Protein AF-A0A9P6FN71-F1 (afdb_monomer)

Foldseek 3Di:
DDPPDDDDPVSVVVPDDPPDDDPDDDPDAAEDEDDPVQPDPVNVVVVVVVGHDHYDD

Nearest PDB structures (foldseek):
  3e0v-assembly1_D  TM=8.067E-01  e=1.547E-01  Leishmania mexicana

Radius of gyration: 19.06 Å; Cα contacts (8 Å, |Δi|>4): 33; chains: 1; bounding box: 38×20×49 Å

Solvent-accessible surface area (backbone atoms only — not comparable to full-atom values): 3890 Å² total; per-residue (Å²): 132,83,86,80,64,80,86,44,76,65,58,49,64,70,66,67,63,89,86,65,77,78,88,69,76,85,84,74,82,36,74,43,78,56,46,91,91,42,71,42,74,69,48,47,49,54,41,41,76,77,53,49,71,41,83,40,124

Secondary structure (DSSP, 8-state):
-------SHHHHHHT--SSPPP-SPP-SPPEEE--TTT-SHHHHHHHHHTT--EEE-

Mean predicted aligned error: 6.33 Å

pLDDT: mean 90.88, std 10.51, range [46.97, 97.38]

Organism: NCBI:txid979761

InterPro domains:
  IPR015793 Pyruvate kinase, barrel [PF00224] (26-57)
  IPR015813 Pyruvate/Phosphoenolpyruvate kinase-like domain superfamily [SSF51621] (7-57)
  IPR040442 Pyruvate kinase-like domain superfamily [G3DSA:3.20.20.60] (26-57)

Structure (mmCIF, N/CA/C/O backbone):
data_AF-A0A9P6FN71-F1
#
_entry.id   AF-A0A9P6FN71-F1
#
loop_
_atom_site.group_PDB
_atom_site.id
_atom_site.type_symbol
_atom_site.label_atom_id
_atom_site.label_alt_id
_atom_site.label_comp_id
_atom_site.label_asym_id
_atom_site.label_entity_id
_atom_site.label_seq_id
_atom_site.pdbx_PDB_ins_code
_atom_site.Cartn_x
_atom_site.Cartn_y
_atom_site.Cartn_z
_atom_site.occupancy
_atom_site.B_iso_or_equiv
_atom_site.auth_seq_id
_atom_site.auth_comp_id
_atom_site.auth_asym_id
_atom_site.auth_atom_id
_atom_site.pdbx_PDB_model_num
ATOM 1 N N . MET A 1 1 ? 21.162 -6.976 -32.114 1.00 46.97 1 MET A N 1
ATOM 2 C CA . MET A 1 1 ? 20.603 -5.735 -31.549 1.00 46.97 1 MET A CA 1
ATOM 3 C C . MET A 1 1 ? 21.192 -5.578 -30.172 1.00 46.97 1 MET A C 1
ATOM 5 O O . MET A 1 1 ? 21.012 -6.472 -29.357 1.00 46.97 1 MET A O 1
ATOM 9 N N . SER A 1 2 ? 21.997 -4.541 -29.987 1.00 48.09 2 SER A N 1
ATOM 10 C CA . SER A 1 2 ? 22.626 -4.222 -28.711 1.00 48.09 2 SER A CA 1
ATOM 11 C C . SER A 1 2 ? 21.544 -3.889 -27.685 1.00 48.09 2 SER A C 1
ATOM 13 O O . SER A 1 2 ? 20.585 -3.193 -28.012 1.00 48.09 2 SER A O 1
ATOM 15 N N . ASP A 1 3 ? 21.682 -4.439 -26.483 1.00 61.12 3 ASP A N 1
ATOM 16 C CA . ASP A 1 3 ? 20.880 -4.111 -25.306 1.00 61.12 3 ASP A CA 1
ATOM 17 C C . ASP A 1 3 ? 21.222 -2.678 -24.871 1.00 61.12 3 ASP A C 1
ATOM 19 O O . ASP A 1 3 ? 22.067 -2.446 -24.010 1.00 61.12 3 ASP A O 1
ATOM 23 N N . ASP A 1 4 ? 20.641 -1.686 -25.545 1.00 67.50 4 ASP A N 1
ATOM 24 C CA . ASP A 1 4 ? 20.672 -0.297 -25.093 1.00 67.50 4 ASP A CA 1
ATOM 25 C C . ASP A 1 4 ? 19.621 -0.140 -23.989 1.00 67.50 4 ASP A C 1
ATOM 27 O O . ASP A 1 4 ? 18.558 0.449 -24.169 1.00 67.50 4 ASP A O 1
ATOM 31 N N . GLY A 1 5 ? 19.911 -0.745 -22.835 1.00 78.88 5 GLY A N 1
ATOM 32 C CA . GLY A 1 5 ? 19.167 -0.499 -21.609 1.00 78.88 5 GLY A CA 1
ATOM 33 C C . GLY A 1 5 ? 19.189 0.991 -21.267 1.00 78.88 5 GLY A C 1
ATOM 34 O O . GLY A 1 5 ? 20.162 1.690 -21.551 1.00 78.88 5 GLY A O 1
ATOM 35 N N . ILE A 1 6 ? 18.105 1.468 -20.656 1.00 83.25 6 ILE A N 1
ATOM 36 C CA . ILE A 1 6 ? 17.919 2.866 -20.255 1.00 83.25 6 ILE A CA 1
ATOM 37 C C . ILE A 1 6 ? 19.157 3.373 -19.500 1.00 83.25 6 ILE A C 1
ATOM 39 O O . ILE A 1 6 ? 19.522 2.829 -18.454 1.00 83.25 6 ILE A O 1
ATOM 43 N N . LYS A 1 7 ? 19.809 4.419 -20.018 1.00 88.69 7 LYS A N 1
ATOM 44 C CA . LYS A 1 7 ? 21.150 4.829 -19.554 1.00 88.69 7 LYS A CA 1
ATOM 45 C C . LYS A 1 7 ? 21.122 5.919 -18.495 1.00 88.69 7 LYS A C 1
ATOM 47 O O . LYS A 1 7 ? 22.116 6.136 -17.804 1.00 88.69 7 LYS A O 1
ATOM 52 N N . THR A 1 8 ? 20.009 6.640 -18.380 1.00 94.31 8 THR A N 1
ATOM 53 C CA . THR A 1 8 ? 19.891 7.796 -17.485 1.00 94.31 8 THR A CA 1
ATOM 54 C C . THR A 1 8 ? 18.579 7.792 -16.711 1.00 94.31 8 THR A C 1
ATOM 56 O O . THR A 1 8 ? 17.559 7.295 -17.183 1.00 94.31 8 THR A O 1
ATOM 59 N N . ASN A 1 9 ? 18.581 8.422 -15.531 1.00 93.62 9 ASN A N 1
ATOM 60 C CA . ASN A 1 9 ? 17.363 8.609 -14.733 1.00 93.62 9 ASN A CA 1
ATOM 61 C C . ASN A 1 9 ? 16.284 9.406 -15.487 1.00 93.62 9 ASN A C 1
ATOM 63 O O . ASN A 1 9 ? 15.092 9.171 -15.289 1.00 93.62 9 ASN A O 1
ATOM 67 N N . LEU A 1 10 ? 16.698 10.343 -16.351 1.00 94.38 10 LEU A N 1
ATOM 68 C CA . LEU A 1 10 ? 15.776 11.151 -17.146 1.00 94.38 10 LEU A CA 1
ATOM 69 C C . LEU A 1 10 ? 15.055 10.297 -18.192 1.00 94.38 10 LEU A C 1
ATOM 71 O O . LEU A 1 10 ? 13.833 10.351 -18.273 1.00 94.38 10 LEU A O 1
ATOM 75 N N . GLU A 1 11 ? 15.795 9.484 -18.946 1.00 93.69 11 GLU A N 1
ATOM 76 C CA . GLU A 1 11 ? 15.232 8.544 -19.920 1.00 93.69 11 GLU A CA 1
ATOM 77 C C . GLU A 1 11 ? 14.306 7.525 -19.238 1.00 93.69 11 GLU A C 1
ATOM 79 O O . GLU A 1 11 ? 13.202 7.290 -19.717 1.00 93.69 11 GLU A O 1
ATOM 84 N N . TRP A 1 12 ? 14.692 7.018 -18.061 1.00 92.44 12 TRP A N 1
ATOM 85 C CA . TRP A 1 12 ? 13.875 6.084 -17.278 1.00 92.44 12 TRP A CA 1
ATOM 86 C C . TRP A 1 12 ? 12.540 6.678 -16.841 1.00 92.44 12 TRP A C 1
ATOM 88 O O . TRP A 1 12 ? 11.494 6.062 -17.018 1.00 92.44 12 TRP A O 1
ATOM 98 N N . THR A 1 13 ? 12.570 7.895 -16.300 1.00 93.88 13 THR A N 1
ATOM 99 C CA . THR A 1 13 ? 11.356 8.568 -15.820 1.00 93.88 13 THR A CA 1
ATOM 100 C C . THR A 1 13 ? 10.466 9.008 -16.984 1.00 93.88 13 THR A C 1
ATOM 102 O O . THR A 1 13 ? 9.244 8.981 -16.871 1.00 93.88 13 THR A O 1
ATOM 105 N N . SER A 1 14 ? 11.071 9.391 -18.113 1.00 93.25 14 SER A N 1
ATOM 106 C CA . SER A 1 14 ? 10.345 9.800 -19.323 1.00 93.25 14 SER A CA 1
ATOM 107 C C . SER A 1 14 ? 9.673 8.623 -20.033 1.00 93.25 14 SER A C 1
ATOM 109 O O . SER A 1 14 ? 8.684 8.825 -20.728 1.00 93.25 14 SER A O 1
ATOM 111 N N . ALA A 1 15 ? 10.189 7.405 -19.851 1.00 91.88 15 ALA A N 1
ATOM 112 C CA . ALA A 1 15 ? 9.627 6.173 -20.398 1.00 91.88 15 ALA A CA 1
ATOM 113 C C . ALA A 1 15 ? 8.503 5.563 -19.530 1.00 91.88 15 ALA A C 1
ATOM 115 O O . ALA A 1 15 ? 8.126 4.412 -19.747 1.00 91.88 15 ALA A O 1
ATOM 116 N N . LEU A 1 16 ? 7.982 6.292 -18.533 1.00 93.06 16 LEU A N 1
ATOM 117 C CA . LEU A 1 16 ? 6.887 5.809 -17.694 1.00 93.06 16 LEU A CA 1
ATOM 118 C C . LEU A 1 16 ? 5.585 5.711 -18.503 1.00 93.06 16 LEU A C 1
ATOM 120 O O . LEU A 1 16 ? 5.127 6.693 -19.083 1.00 93.06 16 LEU A O 1
ATOM 124 N N . ASP A 1 17 ? 4.974 4.531 -18.476 1.00 93.56 17 ASP A N 1
ATOM 125 C CA . ASP A 1 17 ? 3.737 4.213 -19.186 1.00 93.56 17 ASP A CA 1
ATOM 126 C C . ASP A 1 17 ? 2.607 3.914 -18.185 1.00 93.56 17 ASP A C 1
ATOM 128 O O . ASP A 1 17 ? 2.787 3.126 -17.253 1.00 93.56 17 ASP A O 1
ATOM 132 N N . ILE A 1 18 ? 1.450 4.563 -18.362 1.00 94.50 18 ILE A N 1
ATOM 133 C CA . ILE A 1 18 ? 0.260 4.395 -17.510 1.00 94.50 18 ILE A CA 1
ATOM 134 C C . ILE A 1 18 ? -0.592 3.186 -17.907 1.00 94.50 18 ILE A C 1
ATOM 136 O O . ILE A 1 18 ? -1.344 2.678 -17.075 1.00 94.50 18 ILE A O 1
ATOM 140 N N . ASP A 1 19 ? -0.472 2.726 -19.151 1.00 96.31 19 ASP A N 1
ATOM 141 C CA . ASP A 1 19 ? -1.212 1.576 -19.672 1.00 96.31 19 ASP A CA 1
ATOM 142 C C . ASP A 1 19 ? -0.466 0.259 -19.393 1.00 96.31 19 ASP A C 1
ATOM 144 O O . ASP A 1 19 ? -1.030 -0.836 -19.509 1.00 96.31 19 ASP A O 1
ATOM 148 N N . TYR A 1 20 ? 0.793 0.352 -18.955 1.00 93.00 20 TYR A N 1
ATOM 149 C CA . TYR A 1 20 ? 1.599 -0.791 -18.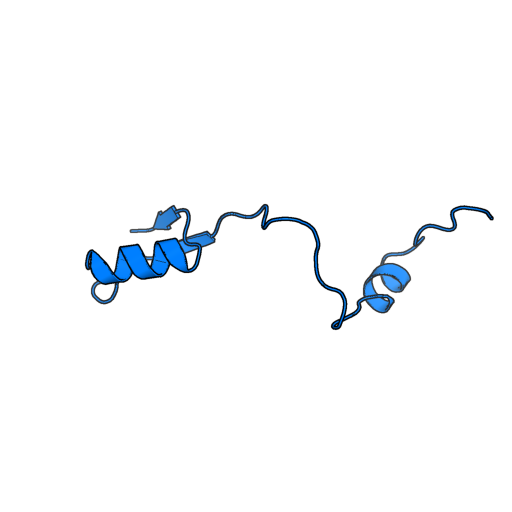555 1.00 93.00 20 TYR A CA 1
ATOM 150 C C . TYR A 1 20 ? 1.053 -1.462 -17.285 1.00 93.00 20 TYR A C 1
ATOM 152 O O . TYR A 1 20 ? 1.034 -0.893 -16.192 1.00 93.00 20 TYR A O 1
ATOM 160 N N . GLN A 1 21 ? 0.669 -2.733 -17.415 1.00 92.00 21 GLN A N 1
ATOM 161 C CA . GLN A 1 21 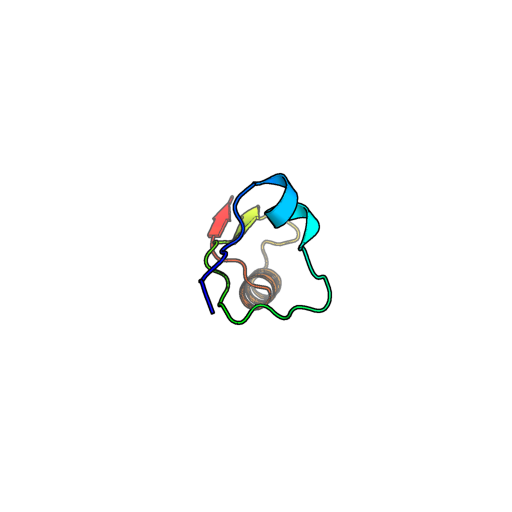? 0.219 -3.557 -16.295 1.00 92.00 21 GLN A CA 1
ATOM 162 C C . GLN A 1 21 ? 1.414 -4.234 -15.601 1.00 92.00 21 GLN A C 1
ATOM 164 O O . GLN A 1 21 ? 2.130 -5.017 -16.233 1.00 92.00 21 GLN A O 1
ATOM 169 N N . PRO A 1 22 ? 1.643 -3.999 -14.296 1.00 89.81 22 PRO A N 1
ATOM 170 C CA . PRO A 1 22 ? 2.746 -4.625 -13.583 1.00 89.81 22 PRO A CA 1
ATOM 171 C C . PRO A 1 22 ? 2.508 -6.132 -13.415 1.00 89.81 22 PRO A C 1
ATOM 173 O O . PRO A 1 22 ? 1.524 -6.563 -12.823 1.00 89.81 22 PRO A O 1
ATOM 176 N N . VAL A 1 23 ? 3.458 -6.946 -13.881 1.00 90.94 23 VAL A N 1
ATOM 177 C CA . VAL A 1 23 ? 3.415 -8.418 -13.747 1.00 90.94 23 VAL A CA 1
ATOM 178 C C . VAL A 1 23 ? 3.794 -8.922 -12.348 1.00 90.94 23 VA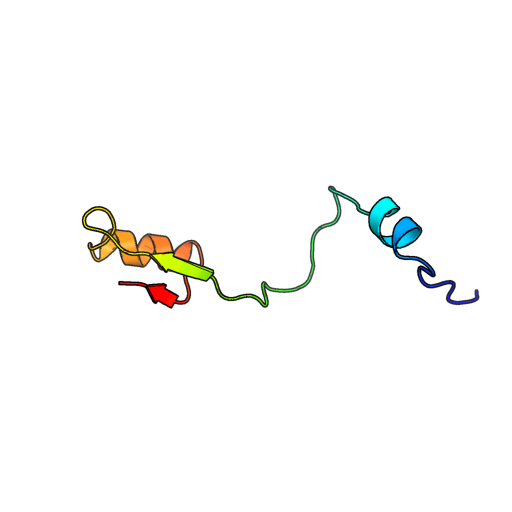L A C 1
ATOM 180 O O . VAL A 1 23 ? 3.488 -10.055 -11.981 1.00 90.94 23 VAL A O 1
ATOM 183 N N . ASN A 1 24 ? 4.477 -8.102 -11.548 1.00 84.56 24 ASN A N 1
ATOM 184 C CA . ASN A 1 24 ? 4.974 -8.495 -10.232 1.00 84.56 24 ASN A CA 1
ATOM 185 C C . ASN A 1 24 ? 3.922 -8.301 -9.133 1.00 84.56 24 ASN A C 1
ATOM 187 O O . ASN A 1 24 ? 3.228 -7.288 -9.080 1.00 84.56 24 ASN A O 1
ATOM 191 N N . THR A 1 25 ? 3.897 -9.224 -8.169 1.00 88.56 25 THR A N 1
ATOM 192 C CA . THR A 1 25 ? 3.140 -9.050 -6.924 1.00 88.56 25 THR A CA 1
ATOM 193 C C . THR A 1 25 ? 3.709 -7.908 -6.077 1.00 88.56 25 THR A C 1
ATOM 195 O O . THR A 1 25 ? 4.907 -7.602 -6.121 1.00 88.56 25 THR A O 1
ATOM 198 N N . ARG A 1 26 ? 2.846 -7.267 -5.273 1.00 92.12 26 ARG A N 1
ATOM 199 C CA . ARG A 1 26 ? 3.253 -6.192 -4.360 1.00 92.12 26 ARG A CA 1
ATOM 200 C C . ARG A 1 26 ? 4.288 -6.718 -3.363 1.00 92.12 26 ARG A C 1
ATOM 202 O O . ARG A 1 26 ? 3.982 -7.574 -2.540 1.00 92.12 26 ARG A O 1
ATOM 209 N N . LYS A 1 27 ? 5.503 -6.168 -3.416 1.00 93.31 27 LYS A N 1
ATOM 210 C CA . LYS A 1 27 ? 6.609 -6.539 -2.514 1.00 93.31 27 LYS A CA 1
ATOM 211 C C . LYS A 1 27 ? 6.585 -5.784 -1.183 1.00 93.31 27 LYS A C 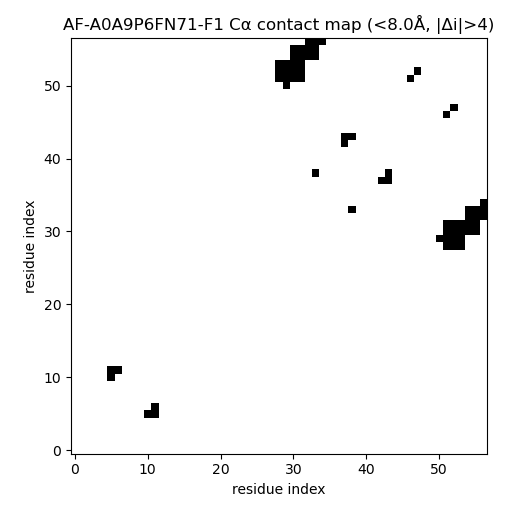1
ATOM 213 O O . LYS A 1 27 ? 7.194 -6.226 -0.217 1.00 93.31 27 LYS A O 1
ATOM 218 N N . THR A 1 28 ? 5.922 -4.632 -1.140 1.00 94.94 28 THR A N 1
ATOM 219 C CA . THR A 1 28 ? 5.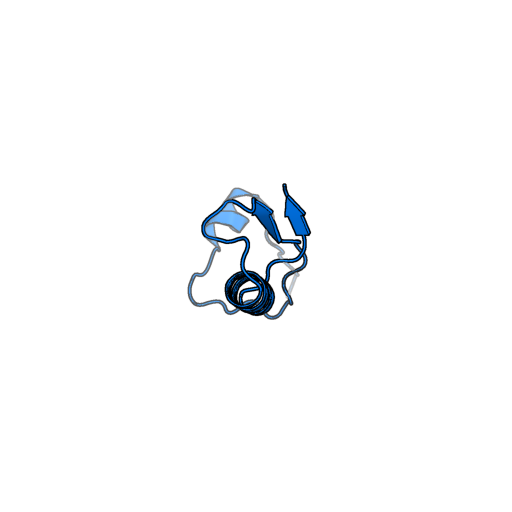880 -3.759 0.033 1.00 94.94 28 THR A CA 1
ATOM 220 C C . THR A 1 28 ? 4.719 -4.114 0.963 1.00 94.94 28 THR A C 1
ATOM 222 O O . THR A 1 28 ? 3.606 -4.422 0.522 1.00 94.94 28 THR A O 1
ATOM 225 N N . SER A 1 29 ? 4.982 -4.055 2.269 1.00 95.75 29 SER A N 1
ATOM 226 C CA . SER A 1 29 ? 3.965 -4.226 3.311 1.00 95.75 29 SER A CA 1
ATOM 227 C C . SER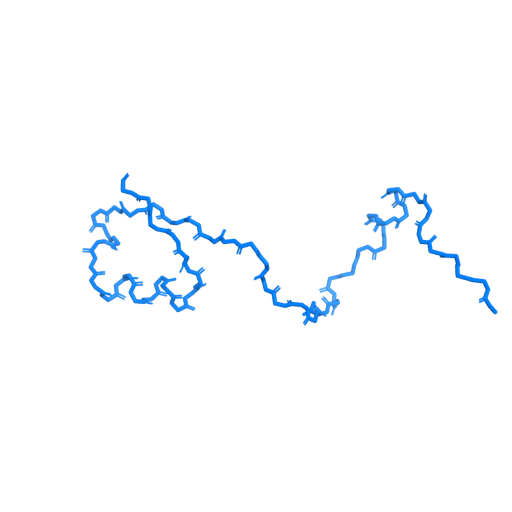 A 1 29 ? 3.174 -2.937 3.523 1.00 95.75 29 SER A C 1
ATOM 229 O O . SER A 1 29 ? 3.745 -1.847 3.488 1.00 95.75 29 SER A O 1
ATOM 231 N N . ILE A 1 30 ? 1.874 -3.059 3.802 1.00 97.38 30 ILE A N 1
ATOM 232 C CA . ILE A 1 30 ? 1.017 -1.927 4.181 1.00 97.38 30 ILE A CA 1
ATOM 233 C C . ILE A 1 30 ? 0.786 -1.938 5.692 1.00 97.38 30 ILE A C 1
ATOM 235 O O . ILE A 1 30 ? 0.353 -2.948 6.255 1.00 97.38 30 ILE A O 1
ATOM 239 N N . ILE A 1 31 ? 1.053 -0.798 6.331 1.00 97.31 31 ILE A N 1
ATOM 240 C CA . ILE A 1 31 ? 0.798 -0.564 7.755 1.00 97.31 31 ILE A CA 1
ATOM 241 C C . ILE A 1 31 ? -0.435 0.330 7.889 1.00 97.31 31 ILE A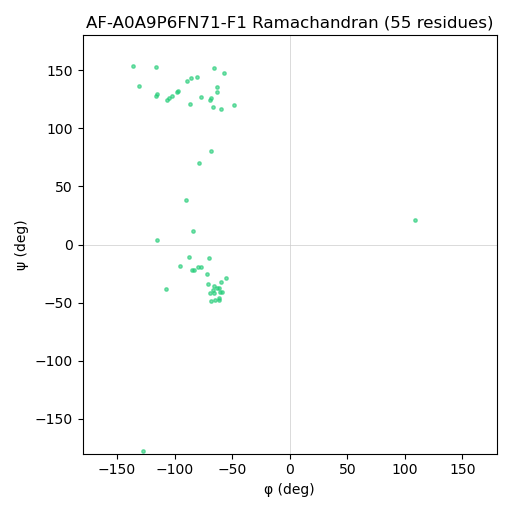 C 1
ATOM 243 O O . ILE A 1 31 ? -0.468 1.417 7.313 1.00 97.31 31 ILE A O 1
ATOM 247 N N . CYS A 1 32 ? -1.429 -0.101 8.664 1.00 96.38 32 CYS A N 1
ATOM 248 C CA . CYS A 1 32 ? -2.629 0.686 8.941 1.00 96.38 32 CYS A CA 1
ATOM 249 C C . CYS A 1 32 ? -2.723 1.017 10.433 1.00 96.38 32 CYS A C 1
ATOM 251 O O . CYS A 1 32 ? -2.662 0.123 11.278 1.00 96.38 32 CYS A O 1
ATOM 253 N N . THR A 1 33 ? -2.901 2.299 10.757 1.00 96.50 33 THR A N 1
ATOM 254 C CA . THR A 1 33 ? -3.190 2.736 12.129 1.00 96.50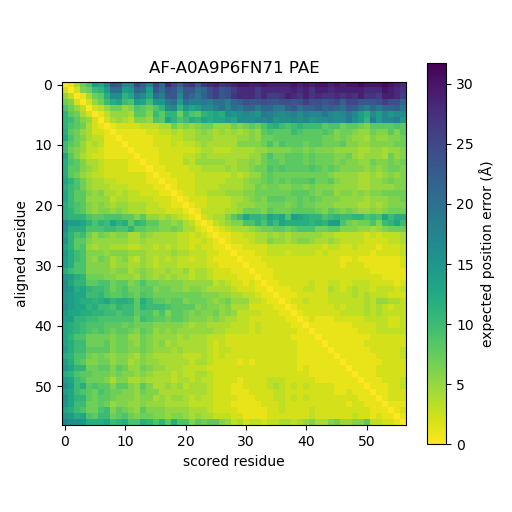 33 THR A CA 1
ATOM 255 C C . THR A 1 33 ? -4.651 2.458 12.462 1.00 96.50 33 THR A C 1
ATOM 257 O O . THR A 1 33 ? -5.545 2.868 11.717 1.00 96.50 33 THR A O 1
ATOM 260 N N . ILE A 1 34 ? -4.902 1.769 13.570 1.00 96.25 34 ILE A N 1
ATOM 261 C CA . ILE A 1 34 ? -6.249 1.395 13.996 1.00 96.25 34 ILE A CA 1
ATOM 262 C C . ILE A 1 34 ? -6.754 2.387 15.035 1.00 96.25 34 ILE A C 1
ATOM 264 O O . ILE A 1 34 ? -6.072 2.724 15.994 1.00 96.25 34 ILE A O 1
ATOM 268 N N . GLY A 1 35 ? -7.974 2.870 14.820 1.00 95.50 35 GLY A N 1
ATOM 269 C CA . GLY A 1 35 ? -8.671 3.758 15.739 1.00 95.50 35 GLY A CA 1
ATOM 270 C C . GLY A 1 35 ? -10.060 3.218 16.077 1.00 95.50 35 GLY A C 1
ATOM 271 O O . GLY A 1 35 ? -10.463 2.174 15.565 1.00 95.50 35 GLY A O 1
ATOM 272 N N . PRO A 1 36 ? -10.855 3.947 16.879 1.00 93.88 36 PRO A N 1
ATOM 273 C CA . PRO A 1 36 ? -12.166 3.481 17.342 1.00 93.88 36 PRO A CA 1
ATOM 274 C C . PRO A 1 36 ? -13.135 3.070 16.221 1.00 93.88 36 PRO A C 1
ATOM 276 O O . PRO A 1 36 ? -13.959 2.186 16.413 1.00 93.88 36 PRO A O 1
ATOM 279 N N . LYS A 1 37 ? -13.017 3.675 15.029 1.00 91.69 37 LYS A N 1
ATOM 280 C CA . LYS A 1 37 ? -13.849 3.354 13.854 1.00 91.69 37 LYS A CA 1
ATOM 281 C C . LYS A 1 37 ? -13.411 2.097 13.094 1.00 91.69 37 LYS A C 1
ATOM 283 O O . LYS A 1 37 ? -14.188 1.572 12.306 1.00 91.69 37 LYS A O 1
ATOM 288 N N . THR A 1 38 ? -12.171 1.651 13.277 1.00 89.50 38 THR A N 1
ATOM 289 C CA . THR A 1 38 ? -11.581 0.502 12.569 1.00 89.50 38 THR A CA 1
ATOM 290 C C . THR A 1 38 ? -11.242 -0.656 13.506 1.00 89.50 38 THR A C 1
ATOM 292 O O . THR A 1 38 ? -10.734 -1.674 13.049 1.00 89.50 38 THR A O 1
ATOM 295 N N . ASN A 1 39 ? -11.575 -0.534 14.794 1.00 92.94 39 ASN A N 1
ATOM 296 C CA . ASN A 1 39 ? -11.361 -1.546 15.827 1.00 92.94 39 ASN A CA 1
ATOM 297 C C . ASN A 1 39 ? -12.552 -2.517 15.967 1.00 92.94 39 ASN A C 1
ATOM 299 O O . ASN A 1 39 ? -12.947 -2.878 17.074 1.00 92.94 39 ASN A O 1
ATOM 303 N N . THR A 1 40 ? -13.171 -2.900 14.850 1.00 95.94 40 THR A N 1
ATOM 304 C CA . THR A 1 40 ? -14.157 -3.991 14.819 1.00 95.94 40 THR A CA 1
ATOM 305 C C . THR A 1 40 ? -13.627 -5.1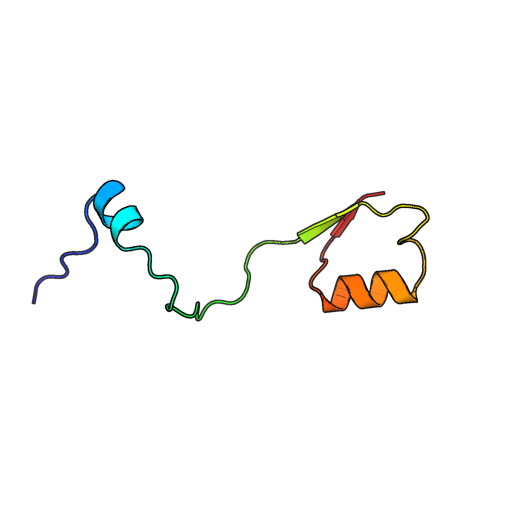24 13.953 1.00 95.94 40 THR A C 1
ATOM 307 O O . THR A 1 40 ? -12.834 -4.900 13.034 1.00 95.94 40 THR A O 1
ATOM 310 N N . VAL A 1 41 ? -14.057 -6.354 14.231 1.00 95.06 41 VAL A N 1
ATOM 311 C CA . VAL A 1 41 ? -13.573 -7.551 13.526 1.00 95.06 41 VAL A CA 1
ATOM 312 C C . VAL A 1 41 ? -13.898 -7.483 12.031 1.00 95.06 41 VAL A C 1
ATOM 314 O O . VAL A 1 41 ? -13.081 -7.853 11.184 1.00 95.06 41 VAL A O 1
ATOM 317 N N . GLU A 1 42 ? -15.062 -6.939 11.689 1.00 96.25 42 GLU A N 1
ATOM 318 C CA . GLU A 1 42 ? -15.528 -6.774 10.312 1.00 96.25 42 GLU A CA 1
ATOM 319 C C . GLU A 1 42 ? -14.648 -5.779 9.557 1.00 96.25 42 GLU A C 1
ATOM 321 O O . GLU A 1 42 ? -14.285 -6.015 8.405 1.00 96.25 42 GLU A O 1
ATOM 326 N N . MET A 1 43 ? -14.272 -4.673 10.205 1.00 96.25 43 MET A N 1
ATOM 327 C CA . MET A 1 43 ? -13.400 -3.666 9.603 1.00 96.25 43 MET A CA 1
ATOM 328 C C . MET A 1 43 ? -11.979 -4.186 9.423 1.00 96.25 43 MET A C 1
ATOM 330 O O . MET A 1 43 ? -11.393 -3.981 8.363 1.00 96.25 43 MET A O 1
ATOM 334 N N . LEU A 1 44 ? -11.440 -4.912 10.403 1.00 95.50 44 LEU A N 1
ATOM 335 C CA . LEU A 1 44 ? -10.119 -5.531 10.287 1.00 95.50 44 LEU A CA 1
ATOM 336 C C . LEU A 1 44 ? -10.072 -6.577 9.168 1.00 95.50 44 LEU A C 1
ATOM 338 O O . LEU A 1 44 ? -9.083 -6.643 8.438 1.00 95.50 44 LEU A O 1
ATOM 342 N N . SER A 1 45 ? -11.150 -7.342 8.987 1.00 96.25 45 SER A N 1
ATOM 343 C CA . SER A 1 45 ? -11.267 -8.315 7.892 1.00 96.25 45 SER A CA 1
ATOM 344 C C . SER A 1 45 ? -11.272 -7.617 6.531 1.00 96.25 45 SER A C 1
ATOM 346 O O . SER A 1 45 ? -10.460 -7.944 5.671 1.00 96.25 45 SER A O 1
ATOM 348 N N . LYS A 1 46 ? -12.079 -6.557 6.373 1.00 96.62 46 LYS A N 1
ATOM 349 C CA . LYS A 1 46 ? -12.086 -5.734 5.149 1.00 96.62 46 LYS A CA 1
ATOM 350 C C . LYS A 1 46 ? -10.721 -5.112 4.852 1.00 96.62 46 LYS A C 1
ATOM 352 O O . LYS A 1 46 ? -10.302 -5.067 3.700 1.00 96.62 46 LYS A O 1
ATOM 357 N N . LEU A 1 47 ? -10.020 -4.628 5.879 1.00 96.50 47 LEU A N 1
ATOM 358 C CA . LEU A 1 47 ? -8.683 -4.050 5.728 1.00 96.50 47 LEU A CA 1
ATOM 359 C C . LEU A 1 47 ? -7.655 -5.104 5.309 1.00 96.50 47 LEU A C 1
ATOM 361 O O . LEU A 1 47 ? -6.798 -4.819 4.474 1.00 96.50 47 LEU A O 1
ATOM 365 N N . ARG A 1 48 ? -7.747 -6.322 5.849 1.00 95.25 48 ARG A N 1
ATOM 366 C CA . ARG A 1 48 ? -6.902 -7.450 5.444 1.00 95.25 48 ARG A CA 1
ATOM 367 C C . ARG A 1 48 ? -7.112 -7.803 3.973 1.00 95.25 48 ARG A C 1
ATOM 369 O O . ARG A 1 48 ? -6.124 -7.925 3.255 1.00 95.25 48 ARG A O 1
ATOM 376 N N . ASP A 1 49 ? -8.361 -7.892 3.525 1.00 96.12 49 ASP A N 1
ATOM 377 C CA . ASP A 1 49 ? -8.695 -8.203 2.128 1.00 96.12 49 ASP A CA 1
ATOM 378 C C . ASP A 1 49 ? -8.247 -7.089 1.169 1.00 96.12 49 ASP A C 1
ATOM 380 O O . ASP A 1 49 ? -7.750 -7.361 0.079 1.00 96.12 49 ASP A O 1
ATOM 384 N N . ALA A 1 50 ? -8.325 -5.828 1.606 1.00 95.25 50 ALA A N 1
ATOM 385 C CA . ALA A 1 50 ? -7.780 -4.680 0.877 1.00 95.25 50 ALA A CA 1
ATOM 386 C C . ALA A 1 50 ? -6.236 -4.637 0.859 1.00 95.25 50 ALA A C 1
ATOM 388 O O . ALA A 1 50 ? -5.640 -3.862 0.108 1.00 95.25 50 ALA A O 1
ATOM 389 N N . GLY A 1 51 ? -5.569 -5.466 1.670 1.00 95.00 51 GLY A N 1
ATOM 390 C CA . GLY A 1 51 ? -4.122 -5.654 1.644 1.00 95.00 51 GLY A CA 1
ATOM 391 C C . GLY A 1 51 ? -3.351 -5.069 2.827 1.00 95.00 51 GLY A C 1
ATOM 392 O O . GLY A 1 51 ? -2.150 -4.850 2.682 1.00 95.00 51 GLY A O 1
ATOM 393 N N . MET A 1 52 ? -3.980 -4.822 3.978 1.00 96.88 52 MET A N 1
ATOM 394 C CA . MET A 1 52 ? -3.281 -4.509 5.232 1.00 96.88 52 MET A CA 1
ATOM 395 C C . MET A 1 52 ? -2.418 -5.697 5.684 1.00 96.88 52 MET A C 1
ATOM 397 O O . MET A 1 52 ? -2.901 -6.824 5.777 1.00 96.88 52 MET A O 1
ATOM 401 N N . ASN A 1 53 ? -1.151 -5.436 6.021 1.00 96.94 53 ASN A N 1
ATOM 402 C CA . ASN A 1 53 ? -0.234 -6.448 6.553 1.00 96.94 53 ASN A CA 1
ATOM 403 C C . ASN A 1 53 ? 0.050 -6.263 8.047 1.00 96.94 53 ASN A C 1
ATOM 405 O O . ASN A 1 53 ? 0.195 -7.251 8.761 1.00 96.94 53 ASN A O 1
ATOM 409 N N . ILE A 1 54 ? 0.169 -5.016 8.509 1.00 96.00 54 ILE A N 1
ATOM 410 C CA . ILE A 1 54 ? 0.598 -4.684 9.873 1.00 96.00 54 ILE A CA 1
ATOM 411 C C . ILE A 1 54 ? -0.372 -3.668 10.475 1.00 96.00 54 ILE A C 1
ATOM 413 O O . ILE A 1 54 ? -0.749 -2.692 9.826 1.00 96.00 54 ILE A O 1
ATOM 417 N N . VAL A 1 55 ? -0.737 -3.885 11.736 1.00 95.50 55 VAL A N 1
ATOM 418 C CA . VAL A 1 55 ? -1.553 -2.964 12.531 1.00 95.50 55 VAL A CA 1
ATOM 419 C C . VAL A 1 55 ? -0.644 -2.098 13.397 1.00 95.50 55 VAL A C 1
ATOM 421 O O . VAL A 1 55 ? 0.236 -2.612 14.087 1.00 95.50 55 VAL A O 1
ATOM 424 N N . ARG A 1 56 ? -0.881 -0.785 13.382 1.00 96.69 56 ARG A N 1
ATOM 425 C CA . ARG A 1 56 ? -0.317 0.167 14.343 1.00 96.69 56 ARG A CA 1
ATOM 426 C C . ARG A 1 56 ? -1.419 0.600 15.309 1.00 96.69 56 ARG A C 1
ATOM 428 O O . ARG A 1 56 ? -2.453 1.083 14.857 1.00 96.69 56 ARG A O 1
ATOM 435 N N . MET A 1 57 ? -1.185 0.423 16.606 1.00 86.56 57 MET A N 1
ATOM 436 C CA . MET A 1 57 ? -2.085 0.862 17.681 1.00 86.56 57 MET A CA 1
ATOM 437 C C . MET A 1 57 ? -1.664 2.228 18.216 1.00 86.56 57 MET A C 1
ATOM 439 O O . MET A 1 57 ? -0.440 2.502 18.206 1.00 86.56 57 MET A O 1
#

Sequence (57 aa):
MSDDGIKTNLEWTSALDIDYQPVNTRKTSIICTIGPKTNTVEMLSKLRDAGMNIVRM